Protein AF-A0A9D7R1S2-F1 (afdb_monomer_lite)

Radius of gyration: 20.23 Å; chains: 1; bounding box: 43×31×58 Å

Secondary structure (DSSP, 8-state):
-EEEEETTEEEEE-EEESSS-EEE----PPP-B-TT-EEEE-SSSSSSPEEEEEEE-SSSEEEEEE----SSPPPPPPPP---EEEE-STT-EEEE-PPP--SSS-GGG-EEEEEE-SSTT--EEEEEEPP-

pLDDT: mean 86.92, std 9.47, range [56.0, 97.19]

Structure (mmCIF, N/CA/C/O backbone):
data_AF-A0A9D7R1S2-F1
#
_entry.id   AF-A0A9D7R1S2-F1
#
loop_
_atom_site.group_PDB
_atom_site.id
_atom_site.type_symbol
_atom_site.label_atom_id
_atom_site.label_alt_id
_atom_site.label_comp_id
_atom_site.label_asym_id
_atom_site.label_entity_id
_atom_site.label_seq_id
_atom_site.pdbx_PDB_ins_code
_atom_site.Cartn_x
_atom_site.Cartn_y
_atom_site.Cartn_z
_atom_site.occupancy
_atom_site.B_iso_or_equiv
_atom_site.auth_seq_id
_atom_site.auth_comp_id
_atom_site.auth_asym_id
_atom_site.auth_atom_id
_atom_site.pdbx_PDB_model_num
ATOM 1 N N . MET A 1 1 ? 4.504 -1.041 -1.297 1.00 86.12 1 MET A N 1
ATOM 2 C CA . MET A 1 1 ? 5.256 -0.750 -2.534 1.00 86.12 1 MET A CA 1
ATOM 3 C C . MET A 1 1 ? 6.737 -0.712 -2.201 1.00 86.12 1 MET A C 1
ATOM 5 O O . MET A 1 1 ? 7.067 -0.317 -1.090 1.00 86.12 1 MET A O 1
ATOM 9 N N . LEU A 1 2 ? 7.605 -1.136 -3.116 1.00 88.81 2 LEU A N 1
ATOM 10 C CA . LEU A 1 2 ? 9.057 -0.998 -2.993 1.00 88.81 2 LEU A CA 1
ATOM 11 C C . LEU A 1 2 ? 9.614 -0.436 -4.299 1.00 88.81 2 LEU A C 1
ATOM 13 O O . LEU A 1 2 ? 9.335 -0.992 -5.357 1.00 88.81 2 LEU A O 1
ATOM 17 N N . CYS A 1 3 ? 10.406 0.627 -4.219 1.00 89.81 3 CYS A N 1
ATOM 18 C CA . CYS A 1 3 ? 11.176 1.166 -5.338 1.00 89.81 3 CYS A CA 1
ATOM 19 C C . CYS A 1 3 ? 12.657 1.250 -4.956 1.00 89.81 3 CYS A C 1
ATOM 21 O O . CYS A 1 3 ? 12.991 1.409 -3.778 1.00 89.81 3 CYS A O 1
ATOM 23 N N . GLY A 1 4 ? 13.553 1.096 -5.929 1.00 91.62 4 GLY A N 1
ATOM 24 C CA . GLY A 1 4 ? 14.985 1.140 -5.661 1.00 91.62 4 GLY A CA 1
ATOM 25 C C . GLY A 1 4 ? 15.853 0.482 -6.725 1.00 91.62 4 GLY A C 1
ATOM 26 O O . GLY A 1 4 ? 15.413 0.188 -7.832 1.00 91.62 4 GLY A O 1
ATOM 27 N N . LEU A 1 5 ? 17.111 0.252 -6.349 1.00 92.56 5 LEU A N 1
ATOM 28 C CA . LEU A 1 5 ? 18.153 -0.364 -7.168 1.00 92.56 5 LEU A CA 1
ATOM 29 C C . LEU A 1 5 ? 18.674 -1.625 -6.468 1.00 92.56 5 LEU A C 1
ATOM 31 O O . LEU A 1 5 ? 18.998 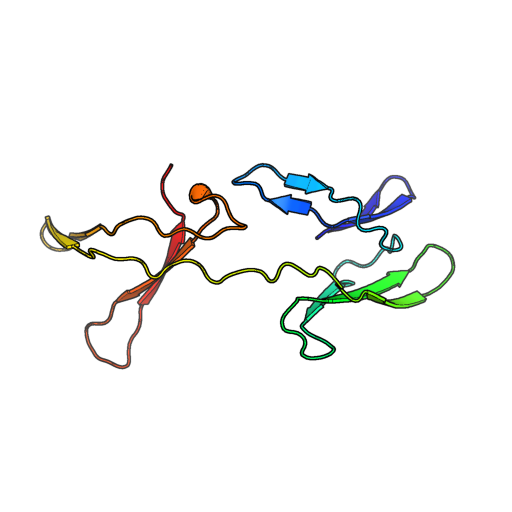-1.579 -5.281 1.00 92.56 5 LEU A O 1
ATOM 35 N N . ASN A 1 6 ? 18.764 -2.745 -7.184 1.00 90.69 6 ASN A N 1
ATOM 36 C CA . ASN A 1 6 ? 19.388 -3.983 -6.711 1.00 90.69 6 ASN A CA 1
ATOM 37 C C . ASN A 1 6 ? 20.211 -4.600 -7.849 1.00 90.69 6 ASN A C 1
ATOM 39 O O . ASN A 1 6 ? 19.679 -4.803 -8.935 1.00 90.69 6 ASN A O 1
ATOM 43 N N . ASN A 1 7 ? 21.499 -4.879 -7.618 1.00 91.06 7 ASN A N 1
ATOM 44 C CA . ASN A 1 7 ? 22.420 -5.432 -8.623 1.00 91.06 7 ASN A CA 1
ATOM 45 C C . ASN A 1 7 ? 22.334 -4.709 -9.982 1.00 91.06 7 ASN A C 1
ATOM 47 O O . ASN A 1 7 ? 22.238 -5.338 -11.033 1.00 91.06 7 ASN A O 1
ATOM 51 N N . SER A 1 8 ? 22.327 -3.372 -9.943 1.00 89.12 8 SER A N 1
ATOM 52 C CA . SER A 1 8 ? 22.193 -2.484 -11.111 1.00 89.12 8 SER A CA 1
ATOM 53 C C . SER A 1 8 ? 20.833 -2.513 -11.831 1.00 89.12 8 SER A C 1
ATOM 55 O O . SER A 1 8 ? 20.652 -1.791 -12.811 1.00 89.12 8 SER A O 1
ATOM 57 N N . LEU A 1 9 ? 19.855 -3.278 -11.337 1.00 92.19 9 LEU A N 1
ATOM 58 C CA . LEU A 1 9 ? 18.477 -3.284 -11.828 1.00 92.19 9 LEU A CA 1
ATOM 59 C C . LEU A 1 9 ? 17.607 -2.362 -10.977 1.00 92.19 9 LEU A C 1
ATOM 61 O O . LEU A 1 9 ? 17.510 -2.527 -9.757 1.00 92.19 9 LEU A O 1
ATOM 65 N N . ARG A 1 10 ? 16.967 -1.387 -11.626 1.00 94.06 10 ARG A N 1
ATOM 66 C CA . ARG A 1 10 ? 15.951 -0.552 -10.985 1.00 94.06 10 ARG A CA 1
ATOM 67 C C . ARG A 1 10 ? 14.635 -1.313 -10.943 1.00 94.06 10 ARG A C 1
ATOM 69 O O . ARG A 1 10 ? 14.280 -1.984 -11.908 1.00 94.06 10 ARG A O 1
ATOM 76 N N . TYR A 1 11 ? 13.903 -1.186 -9.848 1.00 93.69 11 TYR A N 1
ATOM 77 C CA . TYR A 1 11 ? 12.622 -1.854 -9.660 1.00 93.69 11 TYR A CA 1
ATOM 78 C C . TYR A 1 11 ? 11.612 -0.919 -9.006 1.00 93.69 11 TYR A C 1
ATOM 80 O O . TYR A 1 11 ? 11.958 0.052 -8.330 1.00 93.69 11 TYR A O 1
ATOM 88 N N . SER A 1 12 ? 10.337 -1.192 -9.242 1.00 95.19 12 SER A N 1
ATOM 89 C CA . SER A 1 12 ? 9.202 -0.498 -8.641 1.00 95.19 12 SER A CA 1
ATOM 90 C C . SER A 1 12 ? 8.049 -1.484 -8.617 1.00 95.19 12 SER A C 1
ATOM 92 O O . SER A 1 12 ? 7.408 -1.736 -9.629 1.00 95.19 12 SER A O 1
ATOM 94 N N . ASN A 1 13 ? 7.838 -2.104 -7.462 1.00 94.44 13 ASN A N 1
ATOM 95 C CA . ASN A 1 13 ? 6.962 -3.259 -7.334 1.00 94.44 13 ASN A CA 1
ATOM 96 C C . ASN A 1 13 ? 5.870 -2.981 -6.301 1.00 94.44 13 ASN A C 1
ATOM 98 O O . ASN A 1 13 ? 6.102 -2.390 -5.234 1.00 94.44 13 ASN A O 1
ATOM 102 N N . ILE A 1 14 ? 4.668 -3.458 -6.607 1.00 93.50 14 ILE A N 1
ATOM 103 C CA . ILE A 1 14 ? 3.523 -3.426 -5.705 1.00 93.50 14 ILE A CA 1
ATOM 104 C C . ILE A 1 14 ? 3.334 -4.837 -5.166 1.00 93.50 14 ILE A C 1
ATOM 106 O O . ILE A 1 14 ? 3.271 -5.800 -5.920 1.00 93.50 14 ILE A O 1
ATOM 110 N N . TYR A 1 15 ? 3.226 -4.950 -3.847 1.00 92.62 15 TYR A N 1
ATOM 111 C CA . TYR A 1 15 ? 3.019 -6.227 -3.182 1.00 92.62 15 TYR A CA 1
ATOM 112 C C . TYR A 1 15 ? 1.636 -6.247 -2.551 1.00 92.62 15 TYR A C 1
ATOM 114 O O . TYR A 1 15 ? 1.309 -5.368 -1.751 1.00 92.62 15 TYR A O 1
ATOM 122 N N . ARG A 1 16 ? 0.851 -7.275 -2.867 1.00 88.38 16 ARG A N 1
ATOM 123 C CA . ARG A 1 16 ? -0.396 -7.572 -2.170 1.00 88.38 16 ARG A CA 1
ATOM 124 C C . ARG A 1 16 ? -0.081 -8.325 -0.886 1.00 88.38 16 ARG A C 1
ATOM 126 O O . ARG A 1 16 ? 0.565 -9.370 -0.921 1.00 88.38 16 ARG A O 1
ATOM 133 N N . ASN A 1 17 ? -0.570 -7.811 0.238 1.00 84.62 17 ASN A N 1
ATOM 134 C CA . ASN A 1 17 ? -0.475 -8.483 1.528 1.00 84.62 17 ASN A CA 1
ATOM 135 C C . ASN A 1 17 ? -1.714 -9.361 1.766 1.00 84.62 17 ASN A C 1
ATOM 137 O O . ASN A 1 17 ? -2.817 -8.853 1.948 1.00 84.62 17 ASN A O 1
ATOM 141 N N . THR A 1 18 ? -1.529 -10.678 1.822 1.00 83.06 18 THR A N 1
ATOM 142 C CA . THR A 1 18 ? -2.570 -11.666 2.152 1.00 83.06 18 THR A CA 1
ATOM 143 C C . THR A 1 18 ? -2.377 -12.203 3.574 1.00 83.06 18 THR A C 1
ATOM 145 O O . THR A 1 18 ? -2.222 -13.396 3.846 1.00 83.06 18 THR A O 1
ATOM 148 N N . GLY A 1 19 ? -2.386 -11.273 4.530 1.00 76.88 19 GLY A N 1
ATOM 149 C CA . GLY A 1 19 ? -2.253 -11.549 5.958 1.00 76.88 19 GLY A CA 1
ATOM 150 C C . GLY A 1 19 ? -0.881 -12.099 6.345 1.00 76.88 19 GLY A C 1
ATOM 151 O O . GLY A 1 19 ? -0.769 -13.214 6.853 1.00 76.88 19 GLY A O 1
ATOM 152 N N . GLY A 1 20 ? 0.151 -11.305 6.083 1.00 82.56 20 GLY A N 1
ATOM 153 C CA . GLY A 1 20 ? 1.551 -11.584 6.401 1.00 82.56 20 GLY A CA 1
ATOM 154 C C . GLY A 1 20 ? 2.351 -12.158 5.233 1.00 82.56 20 GLY A C 1
ATOM 155 O O . GLY A 1 20 ? 3.574 -12.193 5.304 1.00 82.56 20 GLY A O 1
ATOM 156 N N . ILE A 1 21 ? 1.683 -12.567 4.153 1.00 86.44 21 ILE A N 1
ATOM 157 C CA . ILE A 1 21 ? 2.328 -13.039 2.925 1.00 86.44 21 ILE A CA 1
ATOM 158 C C . ILE A 1 21 ? 2.256 -11.920 1.890 1.00 86.44 21 ILE A C 1
ATOM 160 O O . ILE A 1 21 ? 1.165 -11.461 1.554 1.00 86.44 21 ILE A O 1
ATOM 164 N N . PHE A 1 22 ? 3.413 -11.492 1.391 1.00 89.81 22 PHE A N 1
ATOM 165 C CA . PHE A 1 22 ? 3.534 -10.448 0.378 1.00 89.81 22 PHE A CA 1
ATOM 166 C C . PHE A 1 22 ? 3.813 -11.080 -0.984 1.00 89.81 22 PHE A C 1
ATOM 168 O O . PHE A 1 22 ? 4.815 -11.771 -1.154 1.00 89.81 22 PHE A O 1
ATOM 175 N N . THR A 1 23 ? 2.937 -10.831 -1.953 1.00 94.19 23 THR A N 1
ATOM 176 C CA . THR A 1 23 ? 3.071 -11.332 -3.328 1.00 94.19 23 THR A CA 1
ATOM 177 C C . THR A 1 23 ? 3.131 -10.153 -4.285 1.00 94.19 23 THR A C 1
ATOM 179 O O . THR A 1 23 ? 2.268 -9.279 -4.223 1.00 94.19 23 THR A O 1
ATOM 182 N N . ASP A 1 24 ? 4.147 -10.113 -5.145 1.00 94.88 24 ASP A N 1
ATOM 183 C CA . ASP A 1 24 ? 4.243 -9.101 -6.199 1.00 94.88 24 ASP A CA 1
ATOM 184 C C . ASP A 1 24 ? 3.075 -9.269 -7.180 1.00 94.88 24 ASP A C 1
ATOM 186 O O . ASP A 1 24 ? 2.835 -10.371 -7.677 1.00 94.88 24 ASP 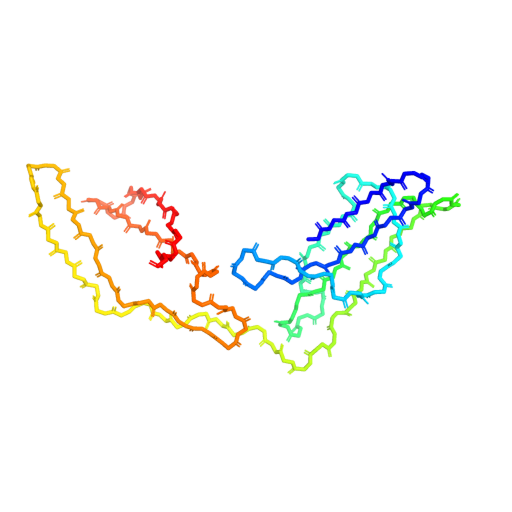A O 1
ATOM 190 N N . ILE A 1 25 ? 2.335 -8.191 -7.440 1.00 93.31 25 ILE A N 1
ATOM 191 C CA . ILE A 1 25 ? 1.210 -8.214 -8.386 1.00 93.31 25 ILE A CA 1
ATOM 192 C C . ILE A 1 25 ? 1.646 -7.956 -9.831 1.00 93.31 25 ILE A C 1
ATOM 194 O O . ILE A 1 25 ? 0.810 -7.996 -10.725 1.00 93.31 25 ILE A O 1
ATOM 198 N N . SER A 1 26 ? 2.937 -7.700 -10.069 1.00 94.25 26 SER A N 1
ATOM 199 C CA . SER A 1 26 ? 3.489 -7.402 -11.394 1.00 94.25 26 SER A CA 1
ATOM 200 C C . SER A 1 26 ? 2.787 -6.221 -12.073 1.00 94.25 26 SER A C 1
ATOM 202 O O . SER A 1 26 ? 2.421 -6.286 -13.242 1.00 94.25 26 SER A O 1
ATOM 204 N N . ALA A 1 27 ? 2.624 -5.115 -11.341 1.00 93.12 27 ALA A N 1
ATOM 205 C CA . ALA A 1 27 ? 1.878 -3.927 -11.776 1.00 93.12 27 ALA A CA 1
ATOM 206 C C . ALA A 1 27 ? 2.466 -3.172 -12.988 1.00 93.12 27 ALA A C 1
ATOM 208 O O . ALA A 1 27 ? 1.925 -2.150 -13.393 1.00 93.12 27 ALA A O 1
ATOM 209 N N . GLY A 1 28 ? 3.589 -3.628 -13.551 1.00 93.81 28 GLY A N 1
ATOM 210 C CA . GLY A 1 28 ? 4.172 -3.035 -14.758 1.00 93.81 28 GLY A CA 1
ATOM 211 C C . GLY A 1 28 ? 4.747 -1.627 -14.572 1.00 93.81 28 GLY A C 1
ATOM 212 O O . GLY A 1 28 ? 4.892 -0.895 -15.550 1.00 93.81 28 GLY A O 1
ATOM 213 N N . LEU A 1 29 ? 5.078 -1.226 -13.340 1.00 95.31 29 LEU A N 1
ATOM 214 C CA . LEU A 1 29 ? 5.668 0.088 -13.096 1.00 95.31 29 LEU A CA 1
ATOM 215 C C . LEU A 1 29 ? 7.089 0.160 -13.668 1.00 95.31 29 LEU A C 1
ATOM 217 O O . LEU A 1 29 ? 7.863 -0.796 -13.613 1.00 95.31 29 LEU A O 1
ATOM 221 N N . THR A 1 30 ? 7.457 1.337 -14.174 1.00 95.44 30 THR A N 1
ATOM 222 C CA . THR A 1 30 ? 8.843 1.628 -14.565 1.00 95.44 30 THR A CA 1
ATOM 223 C C . THR A 1 30 ? 9.742 1.520 -13.337 1.00 95.44 30 THR A C 1
ATOM 225 O O . THR A 1 30 ? 9.496 2.196 -12.344 1.00 95.44 30 THR A O 1
ATOM 228 N N . GLY A 1 31 ? 10.798 0.711 -13.402 1.00 94.94 31 GLY A N 1
ATOM 229 C CA . GLY A 1 31 ? 11.779 0.646 -12.325 1.00 94.94 31 GLY A CA 1
ATOM 230 C C . GLY A 1 31 ? 12.540 1.963 -12.189 1.00 94.94 31 GLY A C 1
ATOM 231 O O . GLY A 1 31 ? 13.169 2.407 -13.145 1.00 94.94 31 GLY A O 1
ATOM 232 N N . VAL A 1 32 ? 12.522 2.560 -10.996 1.00 95.50 32 VAL A N 1
ATOM 233 C CA . VAL A 1 32 ? 13.292 3.773 -10.685 1.00 95.50 32 VAL A CA 1
ATOM 234 C C . VAL A 1 32 ? 14.125 3.608 -9.417 1.00 95.50 32 VAL A C 1
ATOM 236 O O . VAL A 1 32 ? 13.726 2.919 -8.477 1.00 95.50 32 VAL A O 1
ATOM 239 N N . GLU A 1 33 ? 15.272 4.284 -9.362 1.00 93.88 33 GLU A N 1
ATOM 240 C CA . GLU A 1 33 ? 16.031 4.473 -8.126 1.00 93.88 33 GLU A CA 1
ATOM 241 C C . GLU A 1 33 ? 15.668 5.823 -7.486 1.00 93.88 33 GLU A C 1
ATOM 243 O O . GLU A 1 33 ? 16.003 6.892 -7.995 1.00 93.88 33 GLU A O 1
ATOM 248 N N . ASN A 1 34 ? 14.925 5.782 -6.376 1.00 85.75 34 ASN A N 1
ATOM 249 C CA . ASN A 1 34 ? 14.667 6.921 -5.490 1.00 85.75 34 ASN A CA 1
ATOM 250 C C . ASN A 1 34 ? 14.063 6.406 -4.174 1.00 85.75 34 ASN A C 1
ATOM 252 O O . ASN A 1 34 ? 13.110 5.636 -4.201 1.00 85.75 34 ASN A O 1
ATOM 256 N N . ARG A 1 35 ? 14.583 6.831 -3.015 1.00 71.88 35 ARG A N 1
ATOM 257 C CA . ARG A 1 35 ? 14.086 6.369 -1.703 1.00 71.88 35 ARG A CA 1
ATOM 258 C C . ARG A 1 35 ? 12.693 6.902 -1.350 1.00 71.88 35 ARG A C 1
ATOM 260 O O . ARG A 1 35 ? 11.980 6.229 -0.620 1.00 71.88 35 ARG A O 1
ATOM 267 N N . ASN A 1 36 ? 12.317 8.067 -1.878 1.00 81.25 36 ASN A N 1
ATOM 268 C CA . ASN A 1 36 ? 11.015 8.714 -1.652 1.00 81.25 36 ASN A CA 1
ATOM 269 C C . ASN A 1 36 ? 10.298 8.952 -2.985 1.00 81.25 36 ASN A C 1
ATOM 271 O O . ASN A 1 36 ? 9.674 9.985 -3.207 1.00 81.25 36 ASN A O 1
ATOM 275 N N . GLY A 1 37 ? 10.490 8.023 -3.917 1.00 87.00 37 GLY A N 1
ATOM 276 C CA . GLY A 1 37 ? 10.035 8.173 -5.284 1.00 87.00 37 GLY A CA 1
ATOM 277 C C . GLY A 1 37 ? 8.573 7.849 -5.506 1.00 87.00 37 GLY A C 1
ATOM 278 O O . GLY A 1 37 ? 8.150 7.935 -6.641 1.00 87.00 37 GLY A O 1
ATOM 279 N N . ALA A 1 38 ? 7.808 7.431 -4.503 1.00 93.56 38 ALA A N 1
ATOM 280 C CA . ALA A 1 38 ? 6.439 7.007 -4.743 1.00 93.56 38 ALA A CA 1
ATOM 281 C C . ALA A 1 38 ? 5.488 7.420 -3.632 1.00 93.56 38 ALA A C 1
ATOM 283 O O . ALA A 1 38 ? 5.865 7.392 -2.460 1.00 93.56 38 ALA A O 1
ATOM 284 N N . ASP A 1 39 ? 4.260 7.745 -4.022 1.00 94.62 39 ASP A N 1
ATOM 285 C CA . ASP A 1 39 ? 3.166 8.033 -3.103 1.00 94.62 39 ASP A CA 1
ATOM 286 C C . ASP A 1 39 ? 1.826 7.559 -3.677 1.00 94.62 39 ASP A C 1
ATOM 288 O O . ASP A 1 39 ? 1.700 7.375 -4.891 1.00 94.62 39 ASP A O 1
ATOM 292 N N . TRP A 1 40 ? 0.851 7.354 -2.794 1.00 94.06 40 TRP A N 1
ATOM 293 C CA . TRP A 1 40 ? -0.513 6.957 -3.146 1.00 94.06 40 TRP A CA 1
ATOM 294 C C . TRP A 1 40 ? -1.461 8.148 -3.051 1.00 94.06 40 TRP A C 1
ATOM 296 O O . TRP A 1 40 ? -1.384 8.934 -2.107 1.00 94.06 40 TRP A O 1
ATOM 306 N N . GLY A 1 41 ? -2.413 8.238 -3.971 1.00 92.56 41 GLY A N 1
ATOM 307 C CA . GLY A 1 41 ? -3.478 9.236 -3.920 1.00 92.56 41 GLY A CA 1
ATOM 308 C C . GLY A 1 41 ? -4.572 8.918 -4.925 1.00 92.56 41 GLY A C 1
ATOM 309 O O . GLY A 1 41 ? -4.328 8.180 -5.860 1.00 92.56 41 GLY A O 1
ATOM 310 N N . ASP A 1 42 ? -5.760 9.464 -4.719 1.00 92.56 42 ASP A N 1
ATOM 311 C CA . ASP A 1 42 ? -6.868 9.388 -5.676 1.00 92.56 42 ASP A CA 1
ATOM 312 C C . ASP A 1 42 ? -6.776 10.634 -6.578 1.00 92.56 42 ASP A C 1
ATOM 314 O O . ASP A 1 42 ? -7.126 11.740 -6.154 1.00 92.56 42 ASP A O 1
ATOM 318 N N . TYR A 1 43 ? -6.131 10.510 -7.744 1.00 94.75 43 TYR A N 1
ATOM 319 C CA . TYR A 1 43 ? -5.773 11.653 -8.597 1.00 94.75 43 TYR A CA 1
ATOM 320 C C . TYR A 1 43 ? -6.966 12.172 -9.403 1.00 94.75 43 TYR A C 1
ATOM 322 O O . TYR A 1 43 ? -7.029 13.369 -9.706 1.00 94.75 43 TYR A O 1
ATOM 330 N N . ASP A 1 44 ? -7.910 11.302 -9.747 1.00 94.00 44 ASP A N 1
ATOM 331 C CA . ASP A 1 44 ? -9.053 11.638 -10.590 1.00 94.00 44 ASP A CA 1
ATOM 332 C C . ASP A 1 44 ? -10.410 11.611 -9.864 1.00 94.00 44 ASP A C 1
ATOM 334 O O . ASP A 1 44 ? -11.412 12.053 -10.434 1.00 94.00 44 ASP A O 1
ATOM 338 N N . ASN A 1 45 ? -10.415 11.261 -8.576 1.00 91.12 45 ASN A N 1
ATOM 339 C CA . ASN A 1 45 ? -11.575 11.183 -7.690 1.00 91.12 45 ASN A CA 1
ATOM 340 C C . ASN A 1 45 ? -12.555 10.054 -8.045 1.00 91.12 45 ASN A C 1
ATOM 342 O O . ASN A 1 45 ? -13.767 10.222 -7.850 1.00 91.12 45 ASN A O 1
ATOM 346 N N . ASP A 1 46 ? -12.071 8.926 -8.568 1.00 89.19 46 ASP A N 1
ATOM 347 C CA . ASP 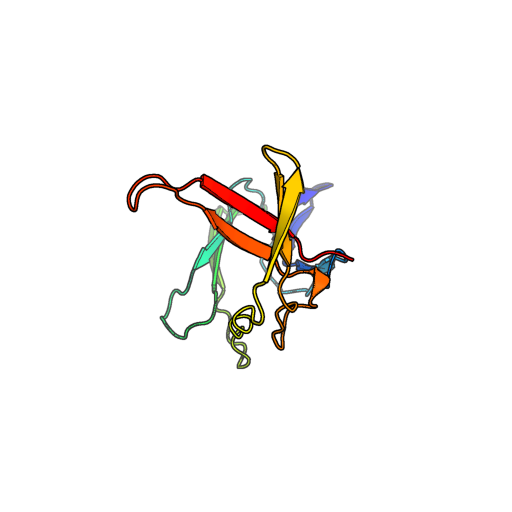A 1 46 ? -12.907 7.745 -8.817 1.00 89.19 46 ASP A CA 1
ATOM 348 C C . ASP A 1 46 ? -13.002 6.781 -7.615 1.00 89.19 46 ASP A C 1
ATOM 350 O O . ASP A 1 46 ? -13.821 5.851 -7.610 1.00 89.19 46 ASP A O 1
ATOM 354 N N . GLY A 1 47 ? -12.285 7.088 -6.528 1.00 84.88 47 GLY A N 1
ATOM 355 C CA . GLY A 1 47 ? -12.364 6.381 -5.254 1.00 84.88 47 GLY A CA 1
ATOM 356 C C . GLY A 1 47 ? -11.458 5.158 -5.162 1.00 84.88 47 GLY A C 1
ATOM 357 O O . GLY A 1 47 ? -11.526 4.429 -4.161 1.00 84.88 47 GLY A O 1
ATOM 358 N N . ASP A 1 48 ? -10.616 4.920 -6.164 1.00 87.62 48 ASP A N 1
ATOM 359 C CA . ASP A 1 48 ? -9.498 4.000 -6.067 1.00 87.62 48 ASP A CA 1
ATOM 360 C C . ASP A 1 48 ? -8.153 4.754 -5.895 1.00 87.62 48 ASP A C 1
ATOM 362 O O . 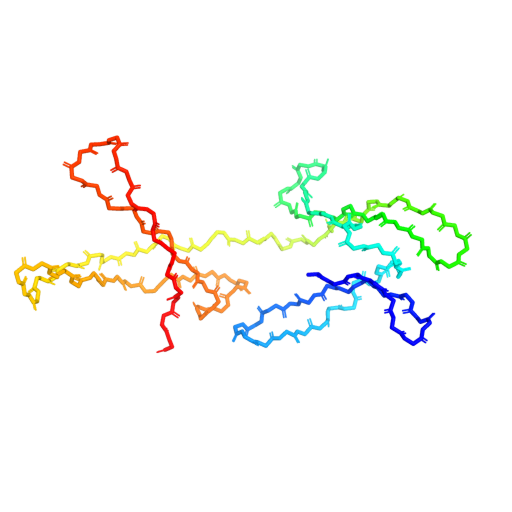ASP A 1 48 ? -8.097 5.981 -5.930 1.00 87.62 48 ASP A O 1
ATOM 366 N N . LEU A 1 49 ? -7.090 4.051 -5.476 1.00 90.38 49 LEU A N 1
ATOM 367 C CA . LEU A 1 49 ? -5.801 4.697 -5.194 1.00 90.38 49 LEU A CA 1
ATOM 368 C C . LEU A 1 49 ? -4.848 4.536 -6.378 1.00 90.38 49 LEU A C 1
ATOM 370 O O . LEU A 1 49 ? -4.392 3.427 -6.668 1.00 90.38 49 LEU A O 1
ATOM 374 N N . ASP A 1 50 ? -4.445 5.667 -6.941 1.00 94.19 50 ASP A N 1
ATOM 375 C CA . ASP A 1 50 ? -3.399 5.815 -7.943 1.00 94.19 50 ASP A CA 1
ATOM 376 C C . ASP A 1 50 ? -2.006 5.928 -7.319 1.00 94.19 50 ASP A C 1
ATOM 378 O O . ASP A 1 50 ? -1.825 6.096 -6.106 1.00 94.19 50 ASP A O 1
ATOM 382 N N . ILE A 1 51 ? -0.987 5.870 -8.181 1.00 95.69 51 ILE A N 1
ATOM 383 C CA . ILE A 1 51 ? 0.416 5.977 -7.782 1.00 95.69 51 ILE A CA 1
ATOM 384 C C . ILE A 1 51 ? 1.103 7.114 -8.523 1.00 95.69 51 ILE A C 1
ATOM 386 O O . ILE A 1 51 ? 1.248 7.086 -9.746 1.00 95.69 51 ILE A O 1
ATOM 390 N N . LEU A 1 52 ? 1.659 8.054 -7.765 1.00 96.62 52 LEU A N 1
ATOM 391 C CA . LEU A 1 52 ? 2.724 8.925 -8.246 1.00 96.62 52 LEU A CA 1
ATOM 392 C C . LEU A 1 52 ? 4.055 8.172 -8.145 1.00 96.62 52 LEU A C 1
ATOM 394 O O . LEU A 1 52 ? 4.375 7.627 -7.093 1.00 96.62 52 LEU A O 1
ATOM 398 N N . LEU A 1 53 ? 4.850 8.172 -9.215 1.00 97.19 53 LEU A N 1
ATOM 399 C CA . LEU A 1 53 ? 6.196 7.602 -9.251 1.00 97.19 53 LEU A CA 1
ATOM 400 C C . LEU A 1 53 ? 7.199 8.596 -9.843 1.00 97.19 53 LEU A C 1
ATOM 402 O O . LEU A 1 53 ? 6.998 9.143 -10.924 1.00 97.19 53 LEU A O 1
ATOM 406 N N . MET A 1 54 ? 8.318 8.777 -9.158 1.00 96.19 54 MET A N 1
ATOM 407 C CA . MET A 1 54 ? 9.388 9.708 -9.464 1.00 96.19 54 MET A CA 1
ATOM 408 C C . MET A 1 54 ? 10.748 9.082 -9.174 1.00 96.19 54 MET A C 1
ATOM 410 O O . MET A 1 54 ? 10.977 8.517 -8.105 1.00 96.19 54 MET A O 1
ATOM 414 N N . GLY A 1 55 ? 11.710 9.257 -10.069 1.00 95.81 55 GLY A N 1
ATOM 415 C CA . GLY A 1 55 ? 13.082 8.821 -9.819 1.00 95.81 55 GLY A CA 1
ATOM 416 C C . GLY A 1 55 ? 13.910 8.728 -11.085 1.00 95.81 55 GLY A C 1
ATOM 417 O O . GLY A 1 55 ? 13.492 9.204 -12.136 1.00 95.81 55 GLY A O 1
ATOM 418 N N . PHE A 1 56 ? 15.093 8.131 -10.980 1.00 95.25 56 PHE A N 1
ATOM 419 C CA . PHE A 1 56 ? 15.968 7.901 -12.126 1.00 95.25 56 PHE A CA 1
ATOM 420 C C . PHE A 1 56 ? 15.760 6.482 -12.673 1.00 95.25 56 PHE A C 1
ATOM 422 O O . PHE A 1 56 ? 15.871 5.512 -11.924 1.00 95.25 56 PHE A O 1
ATOM 429 N N . ASP A 1 57 ? 15.445 6.346 -13.963 1.00 94.75 57 ASP A N 1
ATOM 430 C CA . ASP A 1 57 ? 15.192 5.043 -14.610 1.00 94.75 57 ASP A CA 1
ATOM 431 C C . ASP A 1 57 ? 16.469 4.363 -15.148 1.00 94.75 57 ASP A C 1
ATOM 433 O O . ASP A 1 57 ? 16.433 3.246 -15.666 1.00 94.75 57 ASP A O 1
ATOM 437 N N . GLY A 1 58 ? 17.620 5.024 -14.998 1.00 93.81 58 GLY A N 1
ATOM 438 C CA . GLY A 1 58 ? 18.903 4.606 -15.561 1.00 93.81 58 GLY A CA 1
ATOM 439 C C . GLY A 1 58 ? 19.370 5.453 -16.742 1.00 93.81 58 GLY A C 1
ATOM 440 O O . GLY A 1 58 ? 20.550 5.391 -17.078 1.00 93.81 58 GLY A O 1
ATOM 441 N N . THR A 1 59 ? 18.481 6.254 -17.333 1.00 95.38 59 THR A N 1
ATOM 442 C CA . THR A 1 59 ? 18.792 7.204 -18.413 1.00 95.38 59 THR A CA 1
ATOM 443 C C . THR A 1 59 ? 18.278 8.607 -18.099 1.00 95.38 59 THR A C 1
ATOM 445 O O . THR A 1 59 ? 19.013 9.575 -18.276 1.00 95.38 59 THR A O 1
ATOM 448 N N . ASN A 1 60 ? 17.045 8.730 -17.603 1.00 95.75 60 ASN A N 1
ATOM 449 C CA . ASN A 1 60 ? 16.375 10.000 -17.340 1.00 95.75 60 ASN A CA 1
ATOM 450 C C . ASN A 1 60 ? 15.779 10.048 -15.931 1.00 95.75 60 ASN A C 1
ATOM 452 O O . ASN A 1 60 ? 15.437 9.025 -15.333 1.00 95.75 60 ASN A O 1
ATOM 456 N N . TYR A 1 61 ? 15.591 11.267 -15.426 1.00 95.25 61 TYR A N 1
ATOM 457 C CA . TYR A 1 61 ? 14.664 11.501 -14.326 1.00 95.25 61 TYR A CA 1
ATOM 458 C C . TYR A 1 61 ? 13.238 11.503 -14.873 1.00 95.25 61 TYR A C 1
ATOM 460 O O . TYR A 1 61 ? 12.928 12.239 -15.809 1.00 95.25 61 TYR A O 1
ATOM 468 N N . VAL A 1 62 ? 12.381 10.668 -14.294 1.00 95.44 62 VAL A N 1
ATOM 469 C CA . VAL A 1 62 ? 10.987 10.499 -14.702 1.00 95.44 62 VAL A CA 1
ATOM 470 C C . VAL A 1 62 ? 10.052 10.885 -13.566 1.00 95.44 62 VAL A C 1
ATOM 472 O O . VAL A 1 62 ? 10.357 10.634 -12.402 1.00 95.44 62 VAL A O 1
ATOM 475 N N . THR A 1 63 ? 8.898 11.438 -13.934 1.00 95.88 63 THR A N 1
ATOM 476 C CA . THR A 1 63 ? 7.725 11.631 -13.074 1.00 95.88 63 THR A CA 1
ATOM 477 C C . THR A 1 63 ? 6.522 11.101 -13.839 1.00 95.88 63 THR A C 1
ATOM 479 O O . THR A 1 63 ? 6.243 11.559 -14.946 1.00 95.88 63 THR A O 1
ATOM 482 N N . LYS A 1 64 ? 5.846 10.096 -13.288 1.00 96.19 64 LYS A N 1
ATOM 483 C CA . LYS A 1 64 ? 4.707 9.414 -13.905 1.00 96.19 64 LYS A CA 1
ATOM 484 C C . LYS A 1 64 ? 3.599 9.244 -12.875 1.00 96.19 64 LYS A C 1
ATOM 486 O O . LYS A 1 64 ? 3.886 8.957 -11.718 1.00 96.19 64 LYS A O 1
ATOM 491 N N . ILE A 1 65 ? 2.356 9.373 -13.318 1.00 96.94 65 ILE A N 1
ATOM 492 C CA . ILE A 1 65 ? 1.184 8.923 -12.569 1.00 96.94 65 ILE A CA 1
ATOM 493 C C . ILE A 1 65 ? 0.722 7.624 -13.227 1.00 96.94 65 ILE A C 1
ATOM 495 O O . ILE A 1 65 ? 0.592 7.565 -14.450 1.00 96.94 65 ILE A O 1
ATOM 499 N N . TYR A 1 66 ? 0.534 6.584 -12.425 1.00 96.38 66 TYR A N 1
ATOM 500 C CA . TYR A 1 66 ? -0.079 5.331 -12.840 1.00 96.38 66 TYR A CA 1
ATOM 501 C C . TYR A 1 66 ? -1.491 5.320 -12.296 1.00 96.38 66 TYR A C 1
ATOM 503 O O . TYR A 1 66 ? -1.667 5.239 -11.079 1.00 96.38 66 TYR A O 1
ATOM 511 N N . ARG A 1 67 ? -2.454 5.421 -13.212 1.00 95.38 67 ARG A N 1
ATOM 512 C CA . ARG A 1 67 ? -3.858 5.301 -12.867 1.00 95.38 67 ARG A CA 1
ATOM 513 C C . ARG A 1 67 ? -4.178 3.852 -12.543 1.00 95.38 67 ARG A C 1
ATOM 515 O O . ARG A 1 67 ? -3.777 2.946 -13.282 1.00 95.38 67 ARG A O 1
ATOM 522 N N . ASN A 1 68 ? -4.845 3.641 -11.428 1.00 91.81 68 ASN A N 1
ATOM 523 C CA . ASN A 1 68 ? -5.447 2.369 -11.114 1.00 91.81 68 ASN A CA 1
ATOM 524 C C . ASN A 1 68 ? -6.859 2.384 -11.724 1.00 91.81 68 ASN A C 1
ATOM 526 O O . ASN A 1 68 ? -7.638 3.279 -11.477 1.00 91.81 68 ASN A O 1
ATOM 530 N N . ASP A 1 69 ? -7.147 1.449 -12.632 1.00 90.62 69 ASP A N 1
ATOM 531 C CA . ASP A 1 69 ? -8.449 1.367 -13.324 1.00 90.62 69 ASP A CA 1
ATOM 532 C C . ASP A 1 69 ? -9.191 0.080 -12.914 1.00 90.62 69 ASP A C 1
ATOM 534 O O . ASP A 1 69 ? -9.933 -0.533 -13.698 1.00 90.62 69 ASP A O 1
ATOM 538 N N . ILE A 1 70 ? -8.926 -0.431 -11.706 1.00 83.12 70 ILE A N 1
ATOM 539 C CA . ILE A 1 70 ? -9.571 -1.665 -11.258 1.00 83.12 70 ILE A CA 1
ATOM 540 C C . ILE A 1 70 ? -11.027 -1.367 -10.916 1.00 83.12 70 ILE A C 1
ATOM 542 O O . ILE A 1 70 ? -11.366 -0.569 -10.057 1.00 83.12 70 ILE A O 1
ATOM 546 N N . THR A 1 71 ? -11.930 -2.115 -11.532 1.00 80.31 71 THR A N 1
ATOM 547 C CA . THR A 1 71 ? -13.376 -1.946 -11.307 1.00 80.31 71 THR A CA 1
ATOM 548 C C . THR A 1 71 ? -13.854 -2.427 -9.931 1.00 80.31 71 THR A C 1
ATOM 550 O O . THR A 1 71 ? -15.036 -2.326 -9.606 1.00 80.31 71 THR A O 1
ATOM 553 N N . VAL A 1 72 ? -12.950 -2.977 -9.114 1.00 77.31 72 VAL A N 1
ATOM 554 C CA . VAL A 1 72 ? -13.243 -3.473 -7.769 1.00 77.31 72 VAL A CA 1
ATOM 555 C C . VAL A 1 72 ? -12.649 -2.510 -6.750 1.00 77.31 72 VAL A C 1
ATOM 557 O O . VAL A 1 72 ? -11.486 -2.641 -6.370 1.00 77.31 72 VAL A O 1
ATOM 560 N N . SER A 1 73 ? -13.472 -1.582 -6.263 1.00 74.25 73 SER A N 1
ATOM 561 C CA . SER A 1 73 ? -13.085 -0.674 -5.184 1.00 74.25 73 SER A CA 1
ATOM 562 C C . SER A 1 73 ? -12.762 -1.447 -3.905 1.00 74.25 73 SER A C 1
ATOM 564 O O . SER A 1 73 ? -13.409 -2.447 -3.567 1.00 74.25 73 SER A O 1
ATOM 566 N N . ASN A 1 74 ? -11.778 -0.961 -3.151 1.00 75.19 74 ASN A N 1
ATOM 567 C CA . ASN A 1 74 ? -11.498 -1.491 -1.826 1.00 75.19 74 ASN A CA 1
ATOM 568 C C . ASN A 1 74 ? -12.655 -1.145 -0.879 1.00 75.19 74 ASN A C 1
ATOM 570 O O . ASN A 1 74 ? -12.939 0.028 -0.635 1.00 75.19 74 ASN A O 1
ATOM 574 N N . THR A 1 75 ? -13.333 -2.157 -0.339 1.00 80.31 75 THR A N 1
ATOM 575 C CA . THR A 1 75 ? -14.461 -1.920 0.569 1.00 80.31 75 THR A CA 1
ATOM 576 C C . THR A 1 75 ? -13.960 -1.641 1.980 1.00 80.31 75 THR A C 1
ATOM 578 O O . THR A 1 75 ? -13.005 -2.259 2.451 1.00 80.31 75 THR A O 1
ATOM 581 N N . ALA A 1 76 ? -14.594 -0.693 2.673 1.00 84.00 76 ALA A N 1
ATOM 582 C CA . ALA A 1 76 ? -14.281 -0.445 4.073 1.00 84.00 76 ALA A CA 1
ATOM 583 C C . ALA A 1 76 ? -14.570 -1.710 4.912 1.00 84.00 76 ALA A C 1
ATOM 585 O O . ALA A 1 76 ? -15.618 -2.335 4.717 1.00 84.00 76 ALA A O 1
ATOM 586 N N . PRO A 1 77 ? -13.701 -2.070 5.876 1.00 88.19 77 PRO A N 1
ATOM 587 C CA . PRO A 1 77 ? -13.991 -3.132 6.830 1.00 88.19 77 PRO A CA 1
ATOM 588 C C . PRO A 1 77 ? -15.306 -2.902 7.562 1.00 88.19 77 PRO A C 1
ATOM 590 O O . PRO A 1 77 ? -15.638 -1.774 7.932 1.00 88.19 77 PRO A O 1
ATOM 593 N N . SER A 1 78 ? -16.035 -3.987 7.823 1.00 90.81 78 SER A N 1
ATOM 594 C CA . SER A 1 78 ? -17.253 -3.934 8.624 1.00 90.81 78 SER A CA 1
ATOM 595 C C . SER A 1 78 ? -16.968 -3.298 9.984 1.00 90.81 78 SER A C 1
ATOM 597 O O . SER A 1 78 ? -15.935 -3.568 10.610 1.00 90.81 78 SER A O 1
ATOM 599 N N . ILE A 1 79 ? -17.903 -2.496 10.491 1.00 89.44 79 ILE A N 1
ATOM 600 C CA . ILE A 1 79 ? -17.789 -1.956 11.848 1.00 89.44 79 ILE A CA 1
ATOM 601 C C . ILE A 1 79 ? -17.626 -3.108 12.861 1.00 89.44 79 ILE A C 1
ATOM 603 O O . ILE A 1 79 ? -18.346 -4.107 12.766 1.00 89.44 79 ILE A O 1
ATOM 607 N N . PRO A 1 80 ? -16.679 -3.024 13.813 1.00 90.75 80 PRO A N 1
ATOM 608 C CA . PRO A 1 80 ? -16.575 -4.019 14.872 1.00 90.75 80 PRO A CA 1
ATOM 609 C C . PRO A 1 80 ? -17.836 -3.978 15.747 1.00 90.75 80 PRO A C 1
ATOM 611 O O . PRO A 1 80 ? -18.243 -2.907 16.196 1.00 90.75 80 PRO A O 1
ATOM 614 N N . ILE A 1 81 ? -18.451 -5.133 16.004 1.00 92.12 81 ILE A N 1
ATOM 615 C CA . ILE A 1 81 ? -19.690 -5.250 16.796 1.00 92.12 81 ILE A CA 1
ATOM 616 C C . ILE A 1 81 ? -19.456 -6.031 18.094 1.00 92.12 81 ILE A C 1
ATOM 618 O O . ILE A 1 81 ? -18.427 -6.683 18.257 1.00 92.12 81 ILE A O 1
ATOM 622 N N . ASN A 1 82 ? -20.430 -6.003 19.008 1.00 94.38 82 ASN A N 1
ATOM 623 C CA . ASN A 1 82 ? -20.396 -6.731 20.285 1.00 94.38 82 ASN A CA 1
ATOM 624 C C . ASN A 1 82 ? -19.192 -6.371 21.171 1.00 94.38 82 ASN A C 1
ATOM 626 O O . ASN A 1 82 ? -18.550 -7.249 21.749 1.00 94.38 82 ASN A O 1
ATOM 630 N N . LEU A 1 83 ? -18.882 -5.074 21.279 1.00 91.94 83 LEU A N 1
ATOM 631 C CA . LEU A 1 83 ? -17.892 -4.595 22.237 1.00 91.94 83 LEU A CA 1
ATOM 632 C C . LEU A 1 83 ? -18.346 -4.929 23.664 1.00 91.94 83 LEU A C 1
ATOM 634 O O . LEU A 1 83 ? -19.376 -4.455 24.135 1.00 91.94 83 LEU A O 1
ATOM 638 N N . THR A 1 84 ? -17.546 -5.727 24.355 1.00 93.69 84 THR A N 1
ATOM 639 C CA . THR A 1 84 ? -17.702 -6.088 25.761 1.00 93.69 84 THR A CA 1
ATOM 640 C C . THR A 1 84 ? -16.449 -5.696 26.528 1.00 93.69 84 THR A C 1
ATOM 642 O O . THR A 1 84 ? -15.339 -5.674 25.982 1.00 93.69 84 THR A O 1
ATOM 645 N N . SER A 1 85 ? -16.624 -5.382 27.807 1.00 92.12 85 SER A N 1
ATOM 646 C CA . SER A 1 85 ? -15.536 -5.046 28.710 1.00 92.12 85 SER A CA 1
ATOM 647 C C . SER A 1 85 ? -15.609 -5.894 29.978 1.00 92.12 85 SER A C 1
ATOM 649 O O . SER A 1 85 ? -16.690 -6.200 30.475 1.00 92.12 85 SER A O 1
ATOM 651 N N . ASN A 1 86 ? -14.452 -6.321 30.485 1.00 92.50 86 ASN A N 1
ATOM 652 C CA . ASN A 1 86 ? -14.355 -7.059 31.742 1.00 92.50 86 ASN A CA 1
ATOM 653 C C . ASN A 1 86 ? -13.144 -6.579 32.549 1.00 92.50 86 ASN A C 1
ATOM 655 O O . ASN A 1 86 ? -12.004 -6.655 32.077 1.00 92.50 86 ASN A O 1
ATOM 659 N N . GLN A 1 87 ? -13.382 -6.087 33.763 1.00 90.75 87 GLN A N 1
ATOM 660 C CA . GLN A 1 87 ? -12.318 -5.690 34.676 1.00 90.75 87 GLN A CA 1
ATOM 661 C C . GLN A 1 87 ? -11.632 -6.938 35.244 1.00 90.75 87 GLN A C 1
ATOM 663 O O . GLN A 1 87 ? -12.275 -7.832 35.780 1.00 90.75 87 GLN A O 1
ATOM 668 N N . THR A 1 88 ? -10.307 -7.011 35.129 1.00 89.31 88 THR A N 1
ATOM 669 C CA . THR A 1 88 ? -9.518 -8.189 35.548 1.00 89.31 88 THR A CA 1
ATOM 670 C C . THR A 1 88 ? -8.426 -7.852 36.560 1.00 89.31 88 THR A C 1
ATOM 672 O O . THR A 1 88 ? -7.416 -8.553 36.650 1.00 89.31 88 THR A O 1
ATOM 675 N N . GLY A 1 89 ? -8.618 -6.752 37.289 1.00 86.31 89 GLY A N 1
ATOM 676 C CA . GLY A 1 89 ? -7.739 -6.237 38.334 1.00 86.31 89 GLY A CA 1
ATOM 677 C C . GLY A 1 89 ? -8.000 -4.752 38.594 1.00 86.31 89 GLY A C 1
ATOM 678 O O . GLY A 1 89 ? -8.795 -4.123 37.894 1.00 86.31 89 GLY A O 1
ATOM 679 N N . ASN A 1 90 ? -7.297 -4.179 39.573 1.00 85.31 90 ASN A N 1
ATOM 680 C CA . ASN A 1 90 ? -7.539 -2.800 40.013 1.00 85.31 90 ASN A CA 1
ATOM 681 C C . ASN A 1 90 ? -7.360 -1.770 38.883 1.00 85.31 90 ASN A C 1
ATOM 683 O O . ASN A 1 90 ? -8.141 -0.833 38.809 1.00 85.31 90 ASN A O 1
ATOM 687 N N . ASN A 1 91 ? -6.434 -2.004 37.943 1.00 85.50 91 ASN A N 1
ATOM 688 C CA . ASN A 1 91 ? -6.121 -1.074 36.847 1.00 85.50 91 ASN A CA 1
ATOM 689 C C . ASN A 1 91 ? -6.097 -1.758 35.465 1.00 85.50 91 ASN A C 1
ATOM 691 O O . ASN A 1 91 ? -5.333 -1.359 34.588 1.00 85.50 91 ASN A O 1
ATOM 695 N N . ARG A 1 92 ? -6.872 -2.834 35.264 1.00 87.50 92 ARG A N 1
ATOM 696 C CA . ARG A 1 92 ? -6.885 -3.561 33.983 1.00 87.50 92 ARG A CA 1
ATOM 697 C C . ARG A 1 92 ? -8.295 -3.872 33.517 1.00 87.50 92 ARG A C 1
ATOM 699 O O . ARG A 1 92 ? -9.044 -4.571 34.199 1.00 87.50 92 ARG A O 1
ATOM 706 N N . ILE A 1 93 ? -8.601 -3.429 32.304 1.00 88.50 93 ILE A N 1
ATOM 707 C CA . ILE A 1 93 ? -9.823 -3.767 31.583 1.00 88.50 93 ILE A CA 1
ATOM 708 C C . ILE A 1 93 ? -9.468 -4.587 30.345 1.00 88.50 93 ILE A C 1
ATOM 710 O O . ILE A 1 93 ? -8.569 -4.233 29.586 1.00 88.50 93 ILE A O 1
ATOM 714 N N . ASN A 1 94 ? -10.170 -5.697 30.156 1.00 89.81 94 ASN A N 1
ATOM 715 C CA . ASN A 1 94 ? -10.119 -6.465 28.924 1.00 89.81 94 ASN A CA 1
ATOM 716 C C . ASN A 1 94 ? -11.271 -6.016 28.042 1.00 89.81 94 ASN A C 1
ATOM 718 O O . ASN A 1 94 ? -12.424 -6.087 28.461 1.00 89.81 94 ASN A O 1
ATOM 722 N N . LEU A 1 95 ? -10.954 -5.586 26.828 1.00 91.50 95 LEU A N 1
ATOM 723 C CA . LEU A 1 95 ? -11.935 -5.255 25.805 1.00 91.50 95 LEU A CA 1
ATOM 724 C C . LEU A 1 95 ? -11.968 -6.383 24.779 1.00 91.50 95 LEU A C 1
ATOM 726 O O . LEU A 1 95 ? -10.920 -6.892 24.378 1.00 91.50 95 LEU A O 1
ATOM 730 N N . LYS A 1 96 ? -13.169 -6.792 24.377 1.00 91.81 96 LYS A N 1
ATOM 731 C CA . LYS A 1 96 ? -13.386 -7.812 23.349 1.00 91.81 96 LYS A CA 1
ATOM 732 C C . LYS A 1 96 ? -14.503 -7.368 22.424 1.00 91.81 96 LYS A C 1
ATOM 734 O O . LYS A 1 96 ? -15.487 -6.814 22.888 1.00 91.81 96 LYS A O 1
ATOM 739 N N . TRP A 1 97 ? -14.365 -7.638 21.139 1.00 93.19 97 TRP A N 1
ATOM 740 C CA . TRP A 1 97 ? -15.383 -7.391 20.123 1.00 93.19 97 TRP A CA 1
ATOM 741 C C . TRP A 1 97 ? -15.297 -8.481 19.057 1.00 93.19 97 TRP A C 1
ATOM 743 O O . TRP A 1 97 ? -14.303 -9.211 18.979 1.00 93.19 97 TRP A O 1
ATOM 753 N N . ASN A 1 98 ? -16.330 -8.596 18.231 1.00 92.88 98 ASN A N 1
ATOM 754 C CA . ASN A 1 98 ? -16.303 -9.479 17.074 1.00 92.88 98 ASN A CA 1
ATOM 755 C C . ASN A 1 98 ? -15.349 -8.923 16.015 1.00 92.88 98 ASN A C 1
ATOM 757 O O . ASN A 1 98 ? -15.362 -7.726 15.724 1.00 92.88 98 ASN A O 1
ATOM 761 N N . LYS A 1 99 ? -14.541 -9.804 15.422 1.00 89.75 99 LYS A N 1
ATOM 762 C CA . LYS A 1 99 ? -13.595 -9.439 14.366 1.00 89.75 99 LYS A CA 1
ATOM 763 C C . LYS A 1 99 ? -14.349 -8.865 13.151 1.00 89.75 99 LYS A C 1
ATOM 765 O O . LYS A 1 99 ? -15.346 -9.439 12.719 1.00 89.75 99 LYS A O 1
ATOM 770 N N . SER A 1 100 ? -13.848 -7.764 12.596 1.00 91.25 100 SER A N 1
ATOM 771 C CA . SER A 1 100 ? -14.346 -7.169 11.350 1.00 91.25 100 SER A CA 1
ATOM 772 C C . SER A 1 100 ? -14.012 -8.030 10.125 1.00 91.25 100 SER A C 1
ATOM 774 O O . SER A 1 100 ? -13.148 -8.911 10.189 1.00 91.25 100 SER A O 1
ATOM 776 N N . THR A 1 101 ? -14.682 -7.767 9.006 1.00 90.12 101 THR A N 1
ATOM 777 C CA . THR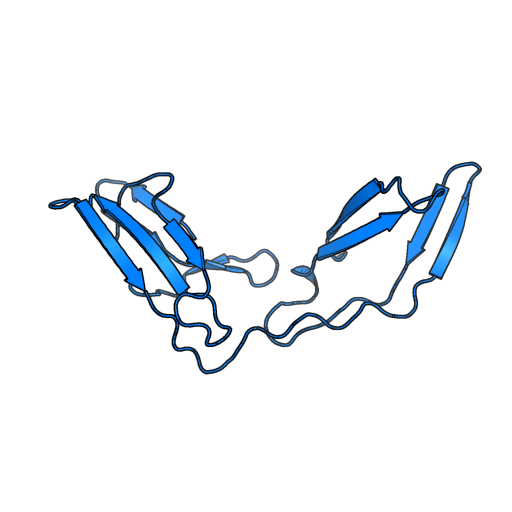 A 1 101 ? -14.439 -8.407 7.703 1.00 90.12 101 THR A CA 1
ATOM 778 C C . THR A 1 101 ? -14.591 -7.403 6.563 1.00 90.12 101 THR A C 1
ATOM 780 O O . THR A 1 101 ? -15.449 -6.527 6.642 1.00 90.12 101 THR A O 1
ATOM 783 N N . ASP A 1 102 ? -13.843 -7.587 5.481 1.00 86.00 102 ASP A N 1
ATOM 784 C CA . ASP A 1 102 ? -14.100 -7.002 4.158 1.00 86.00 102 ASP A CA 1
ATOM 785 C C . ASP A 1 102 ? -13.792 -8.031 3.061 1.00 86.00 102 ASP A C 1
ATOM 787 O O . ASP A 1 102 ? -13.320 -9.136 3.343 1.00 86.00 102 ASP A O 1
ATOM 791 N N . ALA A 1 103 ? -14.100 -7.684 1.811 1.00 82.88 103 ALA A N 1
ATOM 792 C CA . ALA A 1 103 ? -13.941 -8.587 0.676 1.00 82.88 103 ALA A CA 1
ATOM 793 C C . ALA A 1 103 ? -12.482 -8.727 0.196 1.00 82.88 103 ALA A C 1
ATOM 795 O O . ALA A 1 103 ? -12.153 -9.706 -0.476 1.00 82.88 103 ALA A O 1
ATOM 796 N N . GLN A 1 104 ? -11.602 -7.773 0.511 1.00 83.50 104 GLN A N 1
ATOM 797 C CA . GLN A 1 104 ? -10.262 -7.666 -0.073 1.00 83.50 104 GLN A CA 1
ATOM 798 C C . GLN A 1 104 ? -9.143 -8.099 0.887 1.00 83.50 104 GLN A C 1
ATOM 800 O O . GLN A 1 104 ? -8.127 -8.647 0.437 1.00 83.50 104 GLN A O 1
ATOM 805 N N . THR A 1 105 ? -9.332 -7.882 2.187 1.00 80.25 105 THR A N 1
ATOM 806 C CA . THR A 1 105 ? -8.356 -8.075 3.257 1.00 80.25 105 THR A CA 1
ATOM 807 C C . THR A 1 105 ? -8.770 -9.258 4.115 1.00 80.25 105 THR A C 1
ATOM 809 O O . THR A 1 105 ? -9.836 -9.294 4.728 1.00 80.25 105 THR A O 1
ATOM 812 N N . LEU A 1 106 ? -7.888 -10.256 4.209 1.00 83.12 106 LEU A N 1
ATOM 813 C CA . LEU A 1 106 ? -8.086 -11.3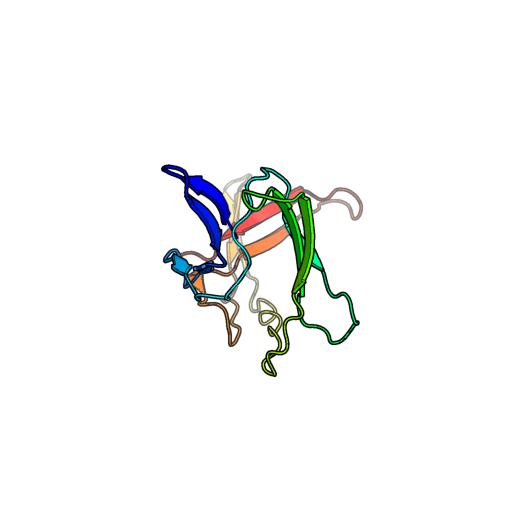34 5.173 1.00 83.12 106 LEU A CA 1
ATOM 814 C C . LEU A 1 106 ? -8.195 -10.739 6.575 1.00 83.12 106 LEU A C 1
ATOM 816 O O . LEU A 1 106 ? -7.423 -9.857 6.934 1.00 83.12 106 LEU A O 1
ATOM 820 N N . GLN A 1 107 ? -9.073 -11.294 7.404 1.00 85.44 107 GLN A N 1
ATOM 821 C CA . GLN A 1 107 ? -9.352 -10.783 8.747 1.00 85.44 107 GLN A CA 1
ATOM 822 C C . GLN A 1 107 ? -8.092 -10.558 9.614 1.00 85.44 107 GLN A C 1
ATOM 824 O O . GLN A 1 107 ? -8.024 -9.591 10.367 1.00 85.44 107 GLN A O 1
ATOM 829 N N . LYS A 1 108 ? -7.052 -11.390 9.456 1.00 82.88 108 LYS A N 1
ATOM 830 C CA . LYS A 1 108 ? -5.733 -11.245 10.115 1.00 82.88 108 LYS A CA 1
ATOM 831 C C . LYS A 1 108 ? -4.914 -10.012 9.683 1.00 82.88 108 LYS A C 1
ATOM 833 O O . LYS A 1 108 ? -3.969 -9.625 10.366 1.00 82.88 108 LYS A O 1
ATOM 838 N N . GLY A 1 109 ? -5.236 -9.427 8.533 1.00 79.88 109 GLY A N 1
ATOM 839 C CA . GLY A 1 109 ? -4.635 -8.202 8.004 1.00 79.88 109 GLY A CA 1
ATOM 840 C C . GLY A 1 109 ? -5.312 -6.923 8.499 1.00 79.88 109 GLY A C 1
ATOM 841 O O . GLY A 1 109 ? -4.778 -5.841 8.277 1.00 79.88 109 GLY A O 1
ATOM 842 N N . LEU A 1 110 ? -6.455 -7.032 9.184 1.00 86.25 110 LEU A N 1
ATOM 843 C CA . LEU A 1 110 ? -7.167 -5.881 9.727 1.00 86.25 110 LEU A CA 1
ATOM 844 C C . LEU A 1 110 ? -6.542 -5.389 11.034 1.00 86.25 110 LEU A C 1
ATOM 846 O O . LEU A 1 110 ? -6.113 -6.168 11.892 1.00 86.25 110 LEU A O 1
ATOM 850 N N . THR A 1 111 ? -6.537 -4.069 11.194 1.00 85.81 111 THR A N 1
ATOM 851 C CA . THR A 1 111 ? -6.114 -3.381 12.415 1.00 85.81 111 THR A CA 1
ATOM 852 C C . THR A 1 111 ? -7.249 -2.519 12.950 1.00 85.81 111 THR A C 1
ATOM 854 O O . THR A 1 111 ? -8.166 -2.136 12.225 1.00 85.81 111 THR A O 1
ATOM 857 N N . TYR A 1 112 ? -7.196 -2.228 14.243 1.00 87.06 112 TYR A N 1
ATOM 858 C CA . TYR A 1 112 ? -8.197 -1.451 14.952 1.00 87.06 112 TYR A CA 1
ATOM 859 C C . TYR A 1 112 ? -7.542 -0.215 15.558 1.00 87.06 112 TYR A C 1
ATOM 861 O O . TYR A 1 112 ? -6.468 -0.289 16.160 1.00 87.06 112 TYR A O 1
ATOM 869 N N . ASN A 1 113 ? -8.231 0.917 15.431 1.00 84.75 113 ASN A N 1
ATOM 870 C CA . ASN A 1 113 ? -7.956 2.107 16.222 1.00 84.75 113 ASN A CA 1
ATOM 871 C C . ASN A 1 113 ? -8.843 2.061 17.462 1.00 84.75 113 ASN A C 1
ATOM 873 O O . ASN A 1 113 ? -10.064 2.162 17.344 1.00 84.75 113 ASN A O 1
ATOM 877 N N . LEU A 1 114 ? -8.241 1.950 18.640 1.00 85.31 114 LEU A N 1
ATOM 878 C CA . LEU A 1 114 ? -8.964 2.059 19.897 1.00 85.31 114 LEU A CA 1
ATOM 879 C C . LEU A 1 114 ? -8.769 3.463 20.474 1.00 85.31 114 LEU A C 1
ATOM 881 O O . LEU A 1 114 ? -7.640 3.942 20.593 1.00 85.31 114 LEU A O 1
ATOM 885 N N . ARG A 1 115 ? -9.881 4.117 20.816 1.00 83.56 115 ARG A N 1
ATOM 886 C CA . ARG A 1 115 ? -9.910 5.424 21.479 1.00 83.56 115 ARG A CA 1
ATOM 887 C C . ARG A 1 115 ? -10.503 5.231 22.870 1.00 83.56 115 ARG A C 1
ATOM 889 O O . ARG A 1 115 ? -11.653 4.816 22.981 1.00 83.56 115 ARG A O 1
ATOM 896 N N . ILE A 1 116 ? -9.714 5.500 23.907 1.00 81.56 116 ILE A N 1
ATOM 897 C CA . ILE A 1 116 ? -10.152 5.461 25.309 1.00 81.56 116 ILE A CA 1
ATOM 898 C C . ILE A 1 116 ? -9.968 6.854 25.894 1.00 81.56 116 ILE A C 1
ATOM 900 O O . ILE A 1 116 ? -8.961 7.513 25.629 1.00 81.56 116 ILE A O 1
ATOM 904 N N . SER A 1 117 ? -10.949 7.296 26.671 1.00 78.44 117 SER A N 1
ATOM 905 C CA . SER A 1 117 ? -10.990 8.637 27.224 1.00 78.44 117 SER A CA 1
ATOM 906 C C . SER A 1 117 ? -11.800 8.654 28.521 1.00 78.44 117 SER A C 1
ATOM 908 O O . SER A 1 117 ? -12.834 7.991 28.612 1.00 78.44 117 SER A O 1
ATOM 910 N N . THR A 1 118 ? -11.318 9.387 29.525 1.00 76.56 118 THR A N 1
ATOM 911 C CA . THR A 1 118 ? -12.042 9.682 30.778 1.00 76.56 118 THR A CA 1
ATOM 912 C C . THR A 1 118 ? -12.659 11.084 30.770 1.00 76.56 118 THR A C 1
ATOM 914 O O . THR A 1 118 ? -13.523 11.378 31.593 1.00 76.56 118 THR A O 1
ATOM 917 N N . THR A 1 119 ? -12.254 11.934 29.822 1.00 78.06 119 THR A N 1
ATOM 918 C CA . THR A 1 119 ? -12.754 13.291 29.575 1.00 78.06 119 THR A CA 1
ATOM 919 C C . THR A 1 119 ? -12.775 13.539 28.063 1.00 78.06 119 THR A C 1
ATOM 921 O O . THR A 1 119 ? -11.756 13.304 27.423 1.00 78.06 119 THR A O 1
ATOM 924 N N . PRO A 1 120 ? -13.858 14.064 27.455 1.00 63.78 120 PRO A N 1
ATOM 925 C CA . PRO A 1 120 ? -14.081 14.048 25.996 1.00 63.78 120 PRO A CA 1
ATOM 926 C C . PRO A 1 120 ? -12.958 14.572 25.072 1.00 63.78 120 PRO A C 1
ATOM 928 O O . PRO A 1 120 ? -13.044 14.383 23.861 1.00 63.78 120 PRO A O 1
ATOM 931 N N . GLN A 1 121 ? -11.942 15.253 25.606 1.00 59.84 121 GLN A N 1
ATOM 932 C CA . GLN A 1 121 ? -10.877 15.934 24.867 1.00 59.84 121 GLN A CA 1
ATOM 933 C C . GLN A 1 121 ? -9.481 15.296 25.026 1.00 59.84 121 GLN A C 1
ATOM 935 O O . GLN A 1 121 ? -8.602 15.604 24.226 1.00 59.84 121 GLN A O 1
ATOM 940 N N . GLU A 1 122 ? -9.267 14.372 25.973 1.00 56.00 122 GLU A N 1
ATOM 941 C CA . GLU A 1 122 ? -8.015 13.606 26.082 1.00 56.00 122 GLU A CA 1
ATOM 942 C C . GLU A 1 122 ? -8.225 12.182 25.560 1.00 56.00 122 GLU A C 1
ATOM 944 O O . GLU A 1 122 ? -9.070 11.434 26.060 1.00 56.00 122 GLU A O 1
ATOM 949 N N . VAL A 1 123 ? -7.480 11.808 24.517 1.00 56.25 123 VAL A N 1
ATOM 950 C CA . VAL A 1 123 ? -7.640 10.519 23.832 1.00 56.25 123 VAL A CA 1
ATOM 951 C C . VAL A 1 123 ? -6.315 9.776 23.819 1.00 56.25 123 VAL A C 1
ATOM 953 O O . VAL A 1 123 ? -5.367 10.185 23.149 1.00 56.25 123 VAL A O 1
ATOM 956 N N . LEU A 1 124 ? -6.275 8.622 24.486 1.00 63.62 124 LEU A N 1
ATOM 957 C CA . LEU A 1 124 ? -5.224 7.641 24.248 1.00 63.62 124 LEU A CA 1
ATOM 958 C C . LEU A 1 124 ? -5.591 6.841 22.993 1.00 63.62 124 LEU A C 1
ATOM 960 O O . LEU A 1 124 ? -6.623 6.162 22.959 1.00 63.62 124 LEU A O 1
ATOM 964 N N . LYS A 1 125 ? -4.755 6.934 21.954 1.00 67.25 125 LYS A N 1
ATOM 965 C CA . LYS A 1 125 ? -4.910 6.176 20.708 1.00 67.25 125 LYS A CA 1
ATOM 966 C C . LYS A 1 125 ? -4.007 4.947 20.741 1.00 67.25 125 LYS A C 1
ATOM 968 O O . LYS A 1 125 ? -2.787 5.076 20.782 1.00 67.25 125 LYS A O 1
ATOM 973 N N . LEU A 1 126 ? -4.612 3.764 20.699 1.00 70.56 126 LEU A N 1
ATOM 974 C CA . LEU A 1 126 ? -3.903 2.486 20.617 1.00 70.56 126 LEU A CA 1
ATOM 975 C C . LEU A 1 126 ? -4.187 1.831 19.264 1.00 70.56 126 LEU A C 1
ATOM 977 O O . LEU A 1 126 ? -5.336 1.789 18.817 1.00 70.56 126 LEU A O 1
ATOM 981 N N . PHE A 1 127 ? -3.138 1.310 18.632 1.00 70.50 127 PHE A N 1
ATOM 982 C CA . PHE A 1 127 ? -3.231 0.537 17.397 1.00 70.50 127 PHE A CA 1
ATOM 983 C C . PHE A 1 127 ? -3.100 -0.945 17.736 1.00 70.50 127 PHE A C 1
ATOM 985 O O . PHE A 1 127 ? -2.107 -1.362 18.331 1.00 70.50 127 PHE A O 1
ATOM 992 N N . LEU A 1 128 ? -4.116 -1.732 17.389 1.00 73.69 128 LEU A N 1
ATOM 993 C CA . LEU A 1 128 ? -4.178 -3.162 17.692 1.00 73.69 128 LEU A CA 1
ATOM 994 C C . LEU A 1 128 ? -4.344 -3.954 16.397 1.00 73.69 128 LEU A C 1
ATOM 996 O O . LEU A 1 128 ? -5.142 -3.581 15.541 1.00 73.69 128 LEU A O 1
ATOM 1000 N N . GLN A 1 129 ? -3.626 -5.063 16.257 1.00 68.12 129 GLN A N 1
ATOM 1001 C CA . GLN A 1 129 ? -3.818 -5.987 15.140 1.00 68.12 129 GLN A CA 1
ATOM 1002 C C . GLN A 1 129 ? -4.874 -7.038 15.492 1.00 68.12 129 GLN A C 1
ATOM 1004 O O . GLN A 1 129 ? -5.007 -7.425 16.656 1.00 68.12 129 GLN A O 1
ATOM 1009 N N . CYS A 1 130 ? -5.642 -7.499 14.500 1.00 64.50 130 CYS A N 1
ATOM 1010 C CA . CYS A 1 130 ? -6.558 -8.613 14.706 1.00 64.50 130 CYS A CA 1
ATOM 1011 C C . CYS A 1 130 ? -5.781 -9.856 15.188 1.00 64.50 130 CYS A C 1
ATOM 1013 O O . CYS A 1 130 ? -4.824 -10.252 14.517 1.00 64.50 130 CYS A O 1
ATOM 1015 N N . PRO A 1 131 ? -6.156 -10.475 16.326 1.00 61.06 131 PRO A N 1
ATOM 1016 C CA . PRO A 1 131 ? -5.452 -11.649 16.836 1.00 61.06 131 PRO A CA 1
ATOM 1017 C C . PRO A 1 131 ? -5.544 -12.830 15.864 1.00 61.06 131 PRO A C 1
ATOM 1019 O O . PRO A 1 131 ? -6.573 -12.993 15.193 1.00 61.06 131 PRO A O 1
ATOM 1022 N N . THR A 1 132 ? -4.497 -13.661 15.848 1.00 57.94 132 THR A N 1
ATOM 1023 C CA . THR A 1 132 ? -4.473 -14.971 15.173 1.00 57.94 132 THR A CA 1
ATOM 1024 C C . THR A 1 132 ? -5.562 -15.875 15.729 1.00 57.94 132 THR A C 1
ATOM 1026 O O . THR A 1 132 ? -5.539 -16.102 16.959 1.00 57.94 132 THR A O 1
#

Sequence (132 aa):
MLCGLNNSLRYSNIYRNTGGIFTDISAGLTGVENRNGADWGDYDNDGDLDILLMGFDGTNYVTKIYRNDITVSNTAPSIPINLTSNQTGNNRINLKWNKSTDAQTLQKGLTYNLRISTTPQEVLKLFLQCPT

Foldseek 3Di:
DDFAADPNAFDDFDWADAQPDTDTPPLVDQGFHDPPFKDWDDPPPPQAIKMWGWHHSPPDTDTDIGDDPDPDHWDDWDDWADWDWDDDDPPDIDIDTDQTDDDRYDSQRDKDWDWDDPDPPDTDTDIGGRDD